Protein AF-A0A0E0MIH1-F1 (afdb_monomer_lite)

pLDDT: mean 94.66, std 4.91, range [72.25, 98.62]

Secondary structure (DSSP, 8-state):
----GGGGSTTHHHHHIIIIIS-PPPP-TTSS--GGG-THHHHHHHT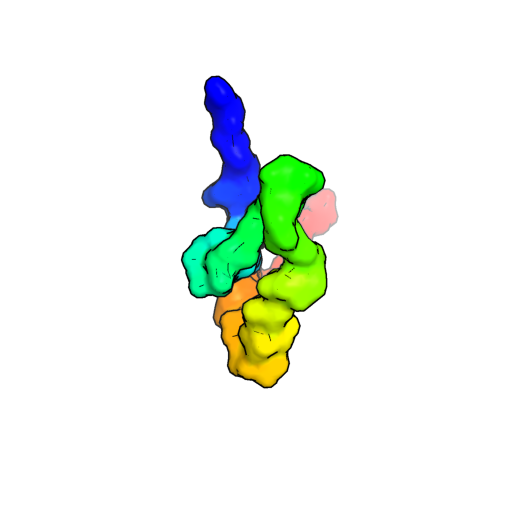TTTHHHHHHTTTT--SSPPP--

Structure (mmCIF, N/CA/C/O backbone):
data_AF-A0A0E0MIH1-F1
#
_entry.id   AF-A0A0E0MIH1-F1
#
loop_
_atom_site.group_PDB
_atom_site.id
_atom_site.type_symbol
_atom_site.label_atom_id
_atom_site.label_alt_id
_atom_site.label_comp_id
_atom_site.label_asym_id
_atom_site.label_entity_id
_atom_site.label_seq_id
_atom_site.pdbx_PDB_ins_code
_atom_site.Cartn_x
_atom_site.Cartn_y
_atom_site.Cartn_z
_atom_site.occupancy
_atom_site.B_iso_or_equiv
_atom_site.auth_seq_id
_atom_site.auth_comp_id
_atom_site.auth_asym_id
_atom_site.auth_atom_id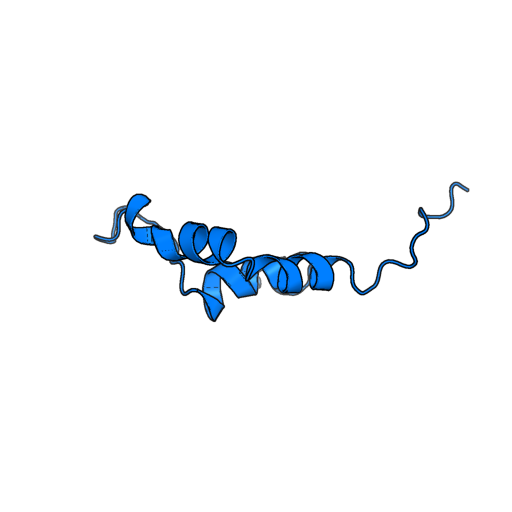
_atom_site.pdbx_PDB_model_num
ATOM 1 N N . MET A 1 1 ? -22.137 -4.430 -9.386 1.00 72.25 1 MET A N 1
ATOM 2 C CA . MET A 1 1 ? -21.089 -3.627 -8.714 1.00 72.25 1 MET A CA 1
ATOM 3 C C . MET A 1 1 ? -19.843 -3.648 -9.577 1.00 72.25 1 MET A C 1
ATOM 5 O O . MET A 1 1 ? -19.521 -4.708 -10.095 1.00 72.25 1 MET A O 1
ATOM 9 N N . ALA A 1 2 ? -19.181 -2.507 -9.762 1.00 91.38 2 ALA A N 1
ATOM 10 C CA . ALA A 1 2 ? -17.885 -2.466 -10.436 1.00 91.38 2 ALA A CA 1
ATOM 11 C C . ALA A 1 2 ? -16.771 -2.895 -9.457 1.00 91.38 2 ALA A C 1
ATOM 13 O O . ALA A 1 2 ? -16.856 -2.533 -8.279 1.00 91.38 2 ALA A O 1
ATOM 14 N N . PRO A 1 3 ? -15.753 -3.655 -9.901 1.00 94.38 3 PRO A N 1
ATOM 15 C CA . PRO A 1 3 ? -14.635 -4.052 -9.048 1.00 94.38 3 PRO A CA 1
ATOM 16 C C . PRO A 1 3 ? -13.757 -2.850 -8.672 1.00 94.38 3 PRO A C 1
ATOM 18 O O . PRO A 1 3 ? -13.708 -1.840 -9.382 1.00 94.38 3 PRO A O 1
ATOM 21 N N . ASN A 1 4 ? -13.039 -2.960 -7.550 1.00 95.75 4 ASN A N 1
ATOM 22 C CA . ASN A 1 4 ? -12.057 -1.952 -7.163 1.00 95.75 4 ASN A CA 1
ATOM 23 C C . ASN A 1 4 ? -10.854 -2.014 -8.115 1.00 95.75 4 ASN A C 1
ATOM 25 O O . ASN A 1 4 ? -10.073 -2.957 -8.060 1.00 95.75 4 ASN A O 1
ATOM 29 N N . ARG A 1 5 ? -10.678 -0.978 -8.940 1.00 97.56 5 ARG A N 1
ATOM 30 C CA . ARG A 1 5 ? -9.641 -0.908 -9.986 1.00 97.56 5 ARG A CA 1
ATOM 31 C C . ARG A 1 5 ? -8.212 -1.087 -9.472 1.00 97.56 5 ARG A C 1
ATOM 33 O O . ARG A 1 5 ? -7.336 -1.461 -10.244 1.00 97.56 5 ARG A O 1
ATOM 40 N N . ILE A 1 6 ? -7.966 -0.843 -8.181 1.00 97.81 6 ILE A N 1
ATOM 41 C CA . ILE A 1 6 ? -6.635 -1.022 -7.593 1.00 97.81 6 ILE A CA 1
ATOM 42 C C . ILE A 1 6 ? -6.128 -2.459 -7.733 1.00 97.81 6 ILE A C 1
ATOM 44 O O . ILE A 1 6 ? -4.922 -2.644 -7.800 1.00 97.81 6 ILE A O 1
ATOM 48 N N . THR A 1 7 ? -7.009 -3.466 -7.817 1.00 96.56 7 THR A N 1
ATOM 49 C CA . THR A 1 7 ? -6.608 -4.879 -7.952 1.00 96.56 7 THR A CA 1
ATOM 50 C C . THR A 1 7 ? -5.941 -5.199 -9.287 1.00 96.56 7 THR A C 1
ATOM 52 O O . THR A 1 7 ? -5.308 -6.241 -9.404 1.00 96.56 7 THR A O 1
ATOM 55 N N . GLU A 1 8 ? -6.074 -4.315 -10.277 1.00 97.00 8 GLU A N 1
ATOM 56 C CA . GLU A 1 8 ? -5.500 -4.448 -11.623 1.00 97.00 8 GLU A CA 1
ATOM 57 C C . GLU A 1 8 ? -4.331 -3.472 -11.854 1.00 97.00 8 GLU A C 1
ATOM 59 O O . GLU A 1 8 ? -3.798 -3.362 -12.955 1.00 97.00 8 GLU A O 1
ATOM 64 N N . CYS A 1 9 ? -3.932 -2.723 -10.825 1.00 98.12 9 CYS A N 1
ATOM 65 C CA . CYS A 1 9 ? -2.889 -1.710 -10.916 1.00 98.12 9 CYS A CA 1
ATOM 66 C C . CYS A 1 9 ? -1.543 -2.243 -10.415 1.00 98.12 9 CYS A C 1
ATOM 68 O O . CYS A 1 9 ? -1.479 -2.987 -9.440 1.00 98.12 9 CYS A O 1
ATOM 70 N N . ARG A 1 10 ? -0.438 -1.744 -10.984 1.00 98.12 10 ARG A N 1
ATOM 71 C CA . ARG A 1 10 ? 0.923 -2.007 -10.471 1.00 98.12 10 ARG A CA 1
ATOM 72 C C . ARG A 1 10 ? 1.127 -1.559 -9.024 1.00 98.12 10 ARG A C 1
ATOM 74 O O . ARG A 1 10 ? 1.970 -2.108 -8.336 1.00 98.12 10 ARG A O 1
ATOM 81 N N . SER A 1 11 ? 0.347 -0.590 -8.550 1.00 98.12 11 SER A N 1
ATOM 82 C CA . SER A 1 11 ? 0.360 -0.109 -7.163 1.00 98.12 11 SER A CA 1
ATOM 83 C C . SER A 1 11 ? -0.398 -1.011 -6.177 1.00 98.12 11 SER A C 1
ATOM 85 O O . SER A 1 11 ? -0.405 -0.730 -4.976 1.00 98.12 11 SER A O 1
ATOM 87 N N . TYR A 1 12 ? -1.027 -2.098 -6.645 1.00 98.50 12 TYR A N 1
ATOM 88 C CA . TYR A 1 12 ? -1.760 -3.033 -5.792 1.00 98.50 12 TYR A CA 1
ATOM 89 C C . TYR A 1 12 ? -0.958 -3.592 -4.605 1.00 98.50 12 TYR A C 1
ATOM 91 O O . TYR A 1 12 ? -1.548 -3.684 -3.527 1.00 98.50 12 TYR A O 1
ATOM 99 N N . PRO A 1 13 ? 0.345 -3.925 -4.720 1.00 98.62 13 PRO A N 1
ATOM 100 C CA . PRO A 1 13 ? 1.118 -4.454 -3.597 1.00 98.62 13 PRO A CA 1
ATOM 101 C C . PRO A 1 13 ? 1.107 -3.547 -2.363 1.00 98.62 13 PRO A C 1
ATOM 103 O O . PRO A 1 13 ? 0.921 -4.035 -1.252 1.00 98.62 13 PRO A O 1
ATOM 106 N N . LEU A 1 14 ? 1.200 -2.223 -2.539 1.00 98.31 14 LEU A N 1
ATOM 107 C CA . LEU A 1 14 ? 1.111 -1.273 -1.424 1.00 98.31 14 LEU A CA 1
ATOM 108 C C . LEU A 1 14 ? -0.291 -1.235 -0.805 1.00 98.31 14 LEU A C 1
ATOM 110 O O . LEU A 1 14 ? -0.430 -1.217 0.417 1.00 98.31 14 LEU A O 1
ATOM 114 N N . TYR A 1 15 ? -1.340 -1.260 -1.631 1.00 98.19 15 TYR A N 1
ATOM 115 C CA . TYR A 1 15 ? -2.715 -1.323 -1.131 1.00 98.19 15 TYR A CA 1
ATOM 116 C C . TYR A 1 15 ? -2.974 -2.626 -0.363 1.00 98.19 15 TYR A C 1
ATOM 118 O O . TYR A 1 15 ? -3.562 -2.596 0.716 1.00 98.19 15 TYR A O 1
ATOM 126 N N . ARG A 1 16 ? -2.518 -3.766 -0.898 1.00 98.19 16 ARG A N 1
ATOM 127 C CA . ARG A 1 16 ? -2.601 -5.088 -0.262 1.00 98.19 16 ARG A CA 1
ATOM 128 C C . ARG A 1 16 ? -1.859 -5.098 1.070 1.00 98.19 16 ARG A C 1
ATOM 130 O O . ARG A 1 16 ? -2.438 -5.532 2.059 1.00 98.19 16 ARG A O 1
ATOM 137 N N . PHE A 1 17 ? -0.637 -4.574 1.101 1.00 98.25 17 PHE A N 1
ATOM 138 C CA . PHE A 1 17 ? 0.167 -4.470 2.313 1.00 98.25 17 PHE A CA 1
ATOM 139 C C . PHE A 1 17 ? -0.586 -3.728 3.420 1.00 98.25 17 PHE A C 1
ATOM 141 O O . PHE A 1 17 ? -0.823 -4.283 4.487 1.00 98.25 17 PHE A O 1
ATOM 148 N N . VAL A 1 18 ? -1.072 -2.517 3.141 1.00 97.12 18 VAL A N 1
ATOM 149 C CA . VAL A 1 18 ? -1.797 -1.717 4.138 1.00 97.12 18 VAL A CA 1
ATOM 150 C C . VAL A 1 18 ? -3.125 -2.381 4.526 1.00 97.12 18 VAL A C 1
ATOM 152 O O . VAL A 1 18 ? -3.382 -2.616 5.700 1.00 97.12 18 VAL A O 1
ATOM 155 N N . ARG A 1 19 ? -3.970 -2.738 3.553 1.00 96.62 19 ARG A N 1
ATOM 156 C CA . ARG A 1 19 ? -5.358 -3.165 3.816 1.00 96.62 19 ARG A CA 1
ATOM 157 C C . ARG A 1 19 ? -5.528 -4.621 4.224 1.00 96.62 19 ARG A C 1
ATOM 159 O O . ARG A 1 19 ? -6.520 -4.944 4.865 1.00 96.62 19 ARG A O 1
ATOM 166 N N . LYS A 1 20 ? -4.638 -5.514 3.790 1.00 96.44 20 LYS A N 1
ATOM 167 C CA . LYS A 1 20 ? -4.777 -6.964 4.005 1.00 96.44 20 LYS A CA 1
ATOM 168 C C . LYS A 1 20 ? -3.701 -7.526 4.920 1.00 96.44 20 LYS A C 1
ATOM 170 O O . LYS A 1 20 ? -4.016 -8.391 5.723 1.00 96.44 20 LYS A O 1
ATOM 175 N N . GLU A 1 21 ? -2.459 -7.063 4.795 1.00 96.81 21 GLU A N 1
ATOM 176 C CA . GLU A 1 21 ? -1.346 -7.599 5.592 1.00 96.81 21 GLU A CA 1
ATOM 177 C C . GLU A 1 21 ? -1.235 -6.896 6.952 1.00 96.81 21 GLU A C 1
ATOM 179 O O . GLU A 1 21 ? -1.055 -7.568 7.963 1.00 96.81 21 GLU A O 1
ATOM 184 N N . LEU A 1 22 ? -1.392 -5.567 6.994 1.00 95.81 22 LEU A N 1
ATOM 185 C CA . LEU A 1 22 ? -1.417 -4.796 8.245 1.00 95.81 22 LEU A CA 1
ATOM 186 C C . LEU A 1 22 ? -2.814 -4.709 8.877 1.00 95.81 22 LEU A C 1
ATOM 188 O O . LEU A 1 22 ? -2.917 -4.500 10.079 1.00 95.81 22 LEU A O 1
ATOM 192 N N . GLY A 1 23 ? -3.876 -4.900 8.089 1.00 93.88 23 GLY A N 1
ATOM 193 C CA . GLY A 1 23 ? -5.260 -4.875 8.578 1.00 93.88 23 GLY A CA 1
ATOM 194 C C . GLY A 1 23 ? -5.867 -3.477 8.728 1.00 93.88 23 GLY A C 1
ATOM 195 O O . GLY A 1 23 ? -6.957 -3.360 9.280 1.00 93.88 23 GLY A O 1
ATOM 196 N N . ALA A 1 24 ? -5.208 -2.446 8.193 1.00 93.94 24 ALA A N 1
ATOM 197 C CA . ALA A 1 24 ? -5.664 -1.062 8.243 1.00 93.94 24 ALA A CA 1
ATOM 198 C C . ALA A 1 24 ? -7.066 -0.902 7.631 1.00 93.94 24 ALA A C 1
ATOM 200 O O . ALA A 1 24 ? -7.291 -1.218 6.448 1.00 93.94 24 ALA A O 1
ATOM 201 N N . GLU A 1 25 ? -8.020 -0.360 8.384 1.00 92.31 25 GLU A N 1
ATOM 202 C CA . GLU A 1 25 ? -9.433 -0.360 8.014 1.00 92.31 25 GLU A CA 1
ATOM 203 C C . GLU A 1 25 ? -9.867 0.901 7.263 1.00 92.31 25 GLU A C 1
ATOM 205 O O . GLU A 1 25 ? -9.274 1.981 7.340 1.00 92.31 25 GLU A O 1
ATOM 210 N N . TYR A 1 26 ? -10.947 0.787 6.485 1.00 94.19 26 TYR A N 1
ATOM 211 C CA . TYR A 1 26 ? -11.611 1.983 5.979 1.00 94.19 26 TYR A CA 1
ATOM 212 C C . TYR A 1 26 ? -12.275 2.720 7.145 1.00 94.19 26 TYR A C 1
ATOM 214 O O . TYR A 1 26 ? -13.178 2.175 7.795 1.00 94.19 26 TYR A O 1
ATOM 222 N N . LEU A 1 27 ? -11.810 3.945 7.383 1.00 93.44 27 LEU A N 1
ATOM 223 C CA . LEU A 1 27 ? -12.294 4.817 8.441 1.00 93.44 27 LEU A CA 1
ATOM 224 C C . LEU A 1 27 ? -13.599 5.491 8.019 1.00 93.44 27 LEU A C 1
ATOM 226 O O . LEU A 1 27 ? -13.722 6.029 6.920 1.00 93.44 27 LEU A O 1
ATOM 230 N N . THR A 1 28 ? -14.569 5.461 8.921 1.00 95.31 28 THR A N 1
ATOM 231 C CA . THR A 1 28 ? -15.890 6.073 8.771 1.00 95.31 28 THR A CA 1
ATOM 232 C C . THR A 1 28 ? -16.389 6.478 10.154 1.00 95.31 28 THR A C 1
ATOM 234 O O . THR A 1 28 ? -16.050 5.823 11.138 1.00 95.31 28 THR A O 1
ATOM 237 N N . GLY A 1 29 ? -17.213 7.526 10.240 1.00 95.12 29 GLY A N 1
ATOM 238 C CA . GLY A 1 29 ? -17.807 7.980 11.506 1.00 95.12 29 GLY A CA 1
ATOM 239 C C . GLY A 1 29 ? -18.798 6.989 12.129 1.00 95.12 29 GLY A C 1
ATOM 240 O O . GLY A 1 29 ? -19.202 7.165 13.271 1.00 95.12 29 GLY A O 1
ATOM 241 N N . GLU A 1 30 ? -19.180 5.942 11.394 1.00 95.69 30 GLU A N 1
ATOM 242 C CA . GLU A 1 30 ? -19.997 4.832 11.902 1.00 95.69 30 GLU A CA 1
ATOM 243 C C . GLU A 1 30 ? -19.195 3.847 12.772 1.00 95.69 30 GLU A C 1
ATOM 245 O O . GLU A 1 30 ? -19.780 3.030 13.482 1.00 95.69 30 GLU A O 1
ATOM 250 N N . LYS A 1 31 ? -17.858 3.901 12.718 1.00 91.56 31 LYS A N 1
ATOM 251 C CA . LYS A 1 31 ? -16.959 3.047 13.501 1.00 91.56 31 LYS A CA 1
ATOM 252 C C . LYS A 1 31 ? -16.337 3.833 14.651 1.00 91.56 31 LYS A C 1
ATOM 254 O O . LYS A 1 31 ? -16.137 5.038 14.563 1.00 91.56 31 LYS A O 1
ATOM 259 N N . THR A 1 32 ? -15.963 3.123 15.712 1.00 90.56 32 THR A N 1
ATOM 260 C CA . THR A 1 32 ? -15.283 3.708 16.880 1.00 90.56 32 THR A CA 1
ATOM 261 C C . THR A 1 32 ? -13.774 3.877 16.687 1.00 90.56 32 THR A C 1
ATOM 263 O O . THR A 1 32 ? -13.149 4.555 17.494 1.00 90.56 32 THR A O 1
ATOM 266 N N . ARG A 1 33 ? -13.190 3.262 15.645 1.00 87.75 33 ARG A N 1
ATOM 267 C CA . ARG A 1 33 ? -11.748 3.303 15.355 1.00 87.75 33 ARG A CA 1
ATOM 268 C C . ARG A 1 33 ? -11.344 4.688 14.859 1.00 87.75 33 ARG A C 1
ATOM 270 O O . ARG A 1 33 ? -11.885 5.192 13.874 1.00 87.75 33 ARG A O 1
ATOM 277 N N . SER A 1 34 ? -10.389 5.294 15.546 1.00 89.50 34 SER A N 1
ATOM 278 C CA . SER A 1 34 ? -9.846 6.603 15.213 1.00 89.50 34 SER A CA 1
ATOM 279 C C . SER A 1 34 ? -8.731 6.507 14.161 1.00 89.50 34 SER A C 1
ATOM 281 O O . SER A 1 34 ? -8.081 5.471 14.035 1.00 89.50 34 SER A O 1
ATOM 283 N N . PRO A 1 35 ? -8.434 7.600 13.434 1.00 88.75 35 PRO A N 1
ATOM 284 C CA . PRO A 1 35 ? -7.310 7.623 12.498 1.00 88.75 35 PRO A CA 1
ATOM 285 C C . PRO A 1 35 ? -5.944 7.372 13.148 1.00 88.75 35 PRO A C 1
ATOM 287 O O . PRO A 1 35 ? -5.035 6.890 12.484 1.00 88.75 35 PRO A O 1
ATOM 290 N N . GLY A 1 36 ? -5.785 7.726 14.428 1.00 87.75 36 GLY A 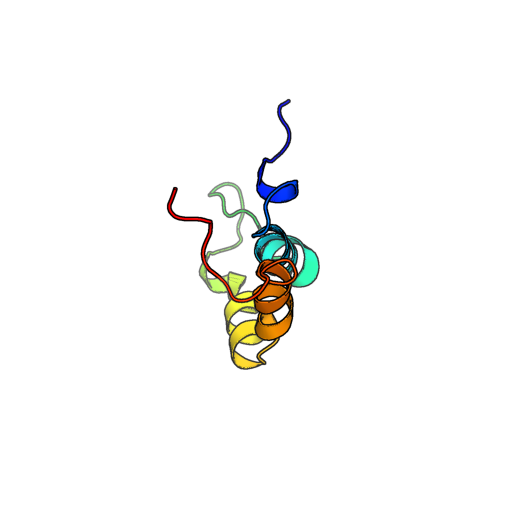N 1
ATOM 291 C CA . GLY A 1 36 ? -4.531 7.533 15.160 1.00 87.75 36 GLY A CA 1
ATOM 292 C C . GLY A 1 36 ? -4.296 6.088 15.601 1.00 87.75 36 GLY A C 1
ATOM 293 O O . GLY A 1 36 ? -3.155 5.719 15.839 1.00 87.75 36 GLY A O 1
ATOM 294 N N . GLU A 1 37 ? -5.352 5.277 15.677 1.00 84.62 37 GLU A N 1
ATOM 295 C CA . GLU A 1 37 ? -5.266 3.841 15.979 1.00 84.62 37 GLU A CA 1
ATOM 296 C C . GLU A 1 37 ? -4.852 2.993 14.768 1.00 84.62 37 GLU A C 1
ATOM 298 O O . GLU A 1 37 ? -4.727 1.782 14.903 1.00 84.62 37 GLU A O 1
ATOM 303 N N . GLU A 1 38 ? -4.634 3.615 13.605 1.00 82.56 38 GLU A N 1
ATOM 304 C CA . GLU A 1 38 ? -4.026 3.005 12.413 1.00 82.56 38 GLU A CA 1
ATOM 305 C C . GLU A 1 38 ? -2.480 3.120 12.461 1.00 82.56 38 GLU A C 1
ATOM 307 O O . GLU A 1 38 ? -1.803 3.375 11.455 1.00 82.56 38 GLU A O 1
ATOM 312 N N . ASP A 1 39 ? -1.905 3.011 13.662 1.00 89.62 39 ASP A N 1
ATOM 313 C CA . ASP A 1 39 ? -0.474 3.182 13.927 1.00 89.62 39 ASP A CA 1
ATOM 314 C C . ASP A 1 39 ? 0.370 2.009 13.406 1.00 89.62 39 ASP A C 1
ATOM 316 O O . ASP A 1 39 ? 1.582 2.155 13.199 1.00 89.62 39 ASP A O 1
ATOM 320 N N . GLU A 1 40 ? -0.268 0.881 13.081 1.00 91.62 40 GLU A N 1
ATOM 321 C CA . GLU A 1 40 ? 0.356 -0.292 12.479 1.00 91.62 40 GLU A CA 1
ATOM 322 C C . GLU A 1 40 ? 1.135 0.053 11.207 1.00 91.62 40 GLU A C 1
ATOM 324 O O . GLU A 1 40 ? 2.199 -0.521 10.956 1.00 91.62 40 GLU A O 1
ATOM 329 N N . VAL A 1 41 ? 0.664 1.035 10.428 1.00 93.19 41 VAL A N 1
ATOM 330 C CA . VAL A 1 41 ? 1.351 1.502 9.218 1.00 93.19 41 VAL A CA 1
ATOM 331 C C . VAL A 1 41 ? 2.669 2.175 9.583 1.00 93.19 41 VAL A C 1
ATOM 333 O O . VAL A 1 41 ? 3.700 1.867 8.988 1.00 93.19 41 VAL A O 1
ATOM 336 N N . VAL A 1 42 ? 2.670 3.050 10.590 1.00 93.50 42 VAL A N 1
ATOM 337 C CA . VAL A 1 42 ? 3.876 3.757 11.047 1.00 93.50 42 VAL A CA 1
ATOM 338 C C . VAL A 1 42 ? 4.875 2.775 11.656 1.00 93.50 42 VAL A C 1
ATOM 340 O O . VAL A 1 42 ? 6.065 2.823 11.338 1.00 93.50 42 VAL A O 1
ATOM 343 N N . ILE A 1 43 ? 4.403 1.833 12.474 1.00 96.06 43 ILE A N 1
ATOM 344 C CA . ILE A 1 43 ? 5.237 0.766 13.041 1.00 96.06 43 ILE A CA 1
ATOM 345 C C . ILE A 1 43 ? 5.870 -0.066 11.918 1.00 96.06 43 ILE A C 1
ATOM 347 O O . ILE A 1 43 ? 7.074 -0.330 11.940 1.00 96.06 43 ILE A O 1
ATOM 351 N N . ALA A 1 44 ? 5.094 -0.442 10.900 1.00 96.94 44 ALA A N 1
ATOM 352 C CA . ALA A 1 44 ? 5.589 -1.223 9.775 1.00 96.94 44 ALA A CA 1
ATOM 353 C C . ALA A 1 44 ? 6.574 -0.441 8.887 1.00 96.94 44 ALA A C 1
ATOM 355 O O . ALA A 1 44 ? 7.534 -1.025 8.371 1.00 96.94 44 ALA A O 1
ATOM 356 N N . LEU A 1 45 ? 6.385 0.8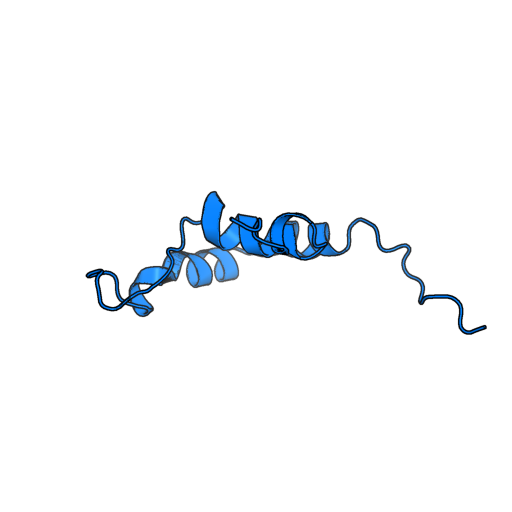76 8.743 1.00 95.75 45 LEU A N 1
ATOM 357 C CA . LEU A 1 45 ? 7.340 1.766 8.082 1.00 95.75 45 LEU A CA 1
ATOM 358 C C . LEU A 1 45 ? 8.677 1.795 8.830 1.00 95.75 45 LEU A C 1
ATOM 360 O O . LEU A 1 45 ? 9.708 1.531 8.213 1.00 95.75 45 LEU A O 1
ATOM 364 N N . ASN A 1 46 ? 8.652 2.008 10.149 1.00 97.44 46 ASN A N 1
ATOM 365 C CA . ASN A 1 46 ? 9.846 2.006 11.006 1.00 97.44 46 ASN A CA 1
ATOM 366 C C . ASN A 1 46 ? 10.579 0.655 11.001 1.00 97.44 46 ASN A C 1
ATOM 368 O O . ASN A 1 46 ? 11.800 0.592 11.123 1.00 97.44 46 ASN A O 1
ATOM 372 N N . GLN A 1 47 ? 9.842 -0.441 10.820 1.00 97.94 47 GLN A N 1
ATOM 373 C CA . GLN A 1 47 ? 10.391 -1.791 10.670 1.00 97.94 47 GLN A CA 1
ATOM 374 C C . GLN A 1 47 ? 10.814 -2.122 9.230 1.00 97.94 47 GLN A C 1
ATOM 376 O O . GLN A 1 47 ? 11.168 -3.264 8.950 1.00 97.94 47 GLN A O 1
ATOM 381 N N . HIS A 1 48 ? 10.765 -1.154 8.311 1.00 97.81 48 HIS A N 1
ATOM 382 C CA . HIS A 1 48 ? 11.129 -1.310 6.900 1.00 97.81 48 HIS A CA 1
ATOM 383 C C . HIS A 1 48 ? 10.312 -2.374 6.136 1.00 97.81 48 HIS A C 1
ATOM 385 O O . HIS A 1 48 ? 10.679 -2.777 5.033 1.00 97.81 48 HIS A O 1
ATOM 391 N N . LYS A 1 49 ? 9.156 -2.797 6.666 1.00 97.94 49 LYS A N 1
ATOM 392 C CA . LYS A 1 49 ? 8.299 -3.838 6.063 1.00 97.94 49 LYS A CA 1
ATOM 393 C C . LYS A 1 49 ? 7.683 -3.417 4.725 1.00 97.94 49 LYS A C 1
ATOM 395 O O . LYS A 1 49 ? 7.311 -4.261 3.921 1.00 97.94 49 LYS A O 1
ATOM 400 N N . HIS A 1 50 ? 7.623 -2.114 4.469 1.00 97.31 50 HIS A N 1
ATOM 401 C CA . HIS A 1 50 ? 7.117 -1.527 3.231 1.00 97.31 50 HIS A CA 1
ATOM 402 C C . HIS A 1 50 ? 8.082 -1.639 2.039 1.00 97.31 50 HIS A C 1
ATOM 404 O O . HIS A 1 50 ? 7.647 -1.454 0.904 1.00 97.31 50 HIS A O 1
ATOM 410 N N . ILE A 1 51 ? 9.373 -1.933 2.261 1.00 98.31 51 ILE A N 1
ATOM 411 C CA . ILE A 1 51 ? 10.372 -1.969 1.179 1.00 98.31 51 ILE A CA 1
ATOM 412 C C . ILE A 1 51 ? 9.979 -2.999 0.117 1.00 98.31 51 ILE A C 1
ATOM 414 O O . ILE A 1 51 ? 9.993 -2.697 -1.072 1.00 98.31 51 ILE A O 1
ATOM 418 N N . HIS A 1 52 ? 9.589 -4.203 0.534 1.00 98.00 52 HIS A N 1
ATOM 419 C CA . HIS A 1 52 ? 9.216 -5.261 -0.401 1.00 98.00 52 HIS A CA 1
ATOM 420 C C . HIS A 1 52 ? 7.984 -4.916 -1.262 1.00 98.00 52 HIS A C 1
ATOM 422 O O . HIS A 1 52 ? 8.127 -4.922 -2.484 1.00 98.00 52 HIS A O 1
ATOM 428 N N . PRO A 1 53 ? 6.811 -4.546 -0.700 1.00 98.25 53 PRO A N 1
ATOM 429 C CA . PRO A 1 53 ? 5.652 -4.179 -1.515 1.00 98.25 53 PRO A CA 1
ATOM 430 C C . PRO A 1 53 ? 5.905 -2.930 -2.373 1.00 98.25 53 PRO A C 1
ATOM 432 O O . PRO A 1 53 ? 5.367 -2.830 -3.474 1.00 98.25 53 PRO A O 1
ATOM 435 N N . LEU A 1 54 ? 6.757 -1.996 -1.930 1.00 98.31 54 LEU A N 1
ATOM 436 C CA . LEU A 1 54 ? 7.181 -0.867 -2.761 1.00 98.31 54 LEU A CA 1
ATOM 437 C C . LEU A 1 54 ? 7.964 -1.335 -3.997 1.00 98.31 54 LEU A C 1
ATOM 439 O O . LEU A 1 54 ? 7.671 -0.898 -5.108 1.00 98.31 54 LEU A O 1
ATOM 443 N N . LEU A 1 55 ? 8.937 -2.232 -3.821 1.00 98.38 55 LEU A N 1
ATOM 444 C CA . LEU A 1 55 ? 9.729 -2.769 -4.931 1.00 98.38 55 LEU A CA 1
ATOM 445 C C . LEU A 1 55 ? 8.905 -3.687 -5.847 1.00 98.38 55 LEU A C 1
ATOM 447 O O . LEU A 1 55 ? 9.106 -3.672 -7.060 1.00 98.38 55 LEU A O 1
ATOM 451 N N . GLU A 1 56 ? 7.931 -4.423 -5.307 1.00 98.38 56 GLU A N 1
ATOM 452 C CA . GLU A 1 56 ? 6.990 -5.237 -6.091 1.00 98.38 56 GLU A CA 1
ATOM 453 C C . GLU A 1 56 ? 6.203 -4.379 -7.096 1.00 98.38 56 GLU A C 1
ATOM 455 O O . GLU A 1 56 ? 5.996 -4.809 -8.233 1.00 98.38 56 GLU A O 1
ATOM 460 N N . CYS A 1 57 ? 5.865 -3.130 -6.740 1.00 98.38 57 CY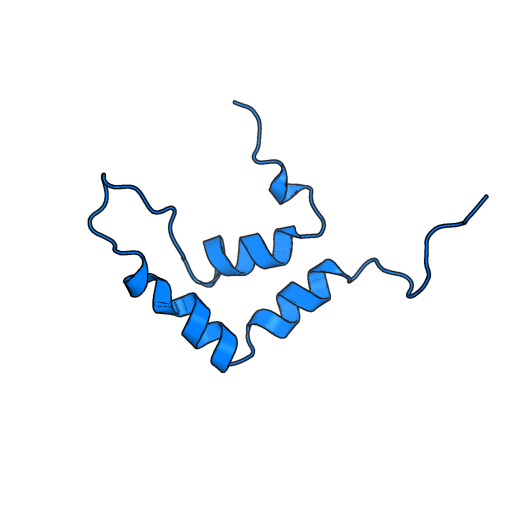S A N 1
ATOM 461 C CA . CYS A 1 57 ? 5.187 -2.192 -7.647 1.00 98.38 57 CYS A CA 1
ATOM 462 C C . CYS A 1 57 ? 6.002 -1.859 -8.910 1.00 98.38 57 CYS A C 1
ATOM 464 O O . CYS A 1 57 ? 5.443 -1.421 -9.917 1.00 98.38 57 CYS A O 1
ATOM 466 N N . LEU A 1 58 ? 7.323 -2.046 -8.858 1.00 98.00 58 LEU A N 1
ATOM 467 C CA . LEU A 1 58 ? 8.259 -1.770 -9.947 1.00 98.00 58 LEU A CA 1
ATOM 468 C C . LEU A 1 58 ? 8.850 -3.050 -10.554 1.00 98.00 58 LEU A C 1
ATOM 470 O O . LEU A 1 58 ? 9.732 -2.956 -11.401 1.00 98.00 58 LEU A O 1
ATOM 474 N N . SER A 1 59 ? 8.368 -4.233 -10.165 1.00 97.12 59 SER A N 1
ATOM 475 C CA . SER A 1 59 ? 8.928 -5.529 -10.589 1.00 97.12 59 SER A CA 1
ATOM 476 C C . SER A 1 59 ? 8.962 -5.735 -12.111 1.00 97.12 59 SER A C 1
ATOM 478 O O . SER A 1 59 ? 9.851 -6.406 -12.627 1.00 97.12 59 SER A O 1
ATOM 480 N N . GLU A 1 60 ? 8.035 -5.118 -12.845 1.00 96.62 60 GLU A N 1
ATOM 481 C CA . GLU A 1 60 ? 7.970 -5.171 -14.311 1.00 96.62 60 GLU A CA 1
ATOM 482 C C . GLU A 1 60 ? 8.779 -4.066 -15.013 1.00 96.62 60 GLU A C 1
ATOM 484 O O . GLU A 1 60 ? 8.847 -4.025 -16.248 1.00 96.62 60 GLU A O 1
ATOM 489 N N . TRP A 1 61 ? 9.349 -3.117 -14.266 1.00 97.50 61 TRP A N 1
ATOM 490 C CA . TRP A 1 61 ? 10.086 -2.010 -14.859 1.00 97.50 61 TRP A CA 1
ATOM 491 C C . TRP A 1 61 ? 11.460 -2.473 -15.349 1.00 97.50 61 TRP A C 1
ATOM 493 O O . TRP A 1 61 ? 12.311 -2.906 -14.581 1.00 97.50 61 TRP A O 1
ATOM 503 N N . LYS A 1 62 ? 11.705 -2.312 -16.654 1.00 95.88 62 LYS A N 1
ATOM 504 C CA . LYS A 1 62 ? 12.961 -2.704 -17.316 1.00 95.88 62 LYS A CA 1
ATOM 505 C C . LYS A 1 62 ? 14.107 -1.693 -17.141 1.00 95.88 62 LYS A C 1
ATOM 507 O O . LYS A 1 62 ? 15.077 -1.749 -17.888 1.00 95.88 62 LYS A O 1
ATOM 512 N N . GLY A 1 63 ? 13.984 -0.736 -16.220 1.00 96.06 63 GLY A N 1
ATOM 513 C CA . GLY A 1 63 ? 15.018 0.279 -15.970 1.00 96.06 63 GLY A CA 1
ATOM 514 C C . GLY A 1 63 ? 15.150 1.356 -17.056 1.00 96.06 63 GLY A C 1
ATOM 515 O O . GLY A 1 63 ? 16.121 2.103 -17.056 1.00 96.06 63 GLY A O 1
ATOM 516 N N . ALA A 1 64 ? 14.195 1.444 -17.984 1.00 96.25 64 ALA A N 1
ATOM 517 C CA . ALA A 1 64 ? 14.220 2.380 -19.106 1.00 96.25 64 ALA A CA 1
ATOM 518 C C . ALA A 1 64 ? 12.900 3.165 -19.213 1.00 96.25 64 ALA A C 1
ATOM 520 O O . ALA A 1 64 ? 11.859 2.670 -18.757 1.00 96.25 64 ALA A O 1
ATOM 521 N N . PRO A 1 65 ? 12.918 4.378 -19.797 1.00 95.62 65 PRO A N 1
ATOM 522 C CA . PRO A 1 65 ? 11.697 5.092 -20.149 1.00 95.62 65 PRO A CA 1
ATOM 523 C C . PRO A 1 65 ? 10.952 4.381 -21.289 1.00 95.62 65 PRO A C 1
ATOM 525 O O . PRO A 1 65 ? 11.489 3.499 -21.964 1.00 95.62 65 PRO A O 1
ATOM 528 N N . LEU A 1 66 ? 9.704 4.786 -21.521 1.00 95.44 66 LEU A N 1
ATOM 529 C CA . LEU A 1 66 ? 8.970 4.377 -22.717 1.00 95.44 66 LEU A CA 1
ATOM 530 C C . LEU A 1 66 ? 9.606 5.004 -23.974 1.00 95.44 66 LEU A C 1
ATOM 532 O O . LEU A 1 66 ? 10.203 6.079 -23.873 1.00 95.44 66 LEU A O 1
ATOM 536 N N . PRO A 1 67 ? 9.485 4.363 -25.152 1.00 95.25 67 PRO A N 1
ATOM 537 C CA . PRO A 1 67 ? 9.958 4.939 -26.409 1.00 95.25 67 PRO A CA 1
ATOM 538 C C . PRO A 1 67 ? 9.354 6.328 -26.657 1.00 95.25 67 PRO A C 1
ATOM 540 O O . PRO A 1 67 ? 8.157 6.525 -26.466 1.00 95.25 67 PRO A O 1
ATOM 543 N N . LEU A 1 68 ? 10.187 7.275 -27.092 1.00 90.25 68 LEU A N 1
ATOM 544 C CA . LEU A 1 68 ? 9.834 8.689 -27.284 1.00 90.25 68 LEU A CA 1
ATOM 545 C C . 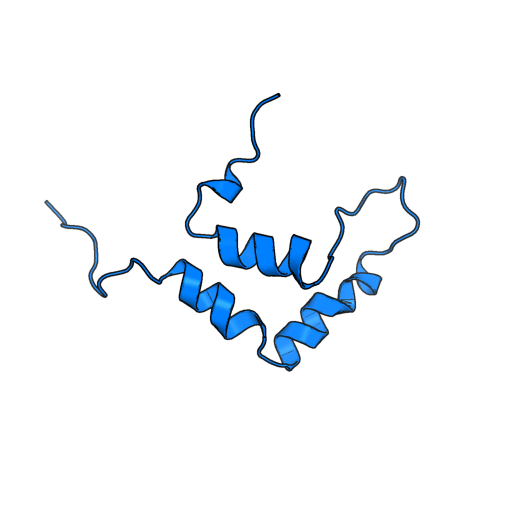LEU A 1 68 ? 9.414 9.028 -28.724 1.00 90.25 68 LEU A C 1
ATOM 547 O O . LEU A 1 68 ? 9.636 10.159 -29.134 1.00 90.25 68 LEU A O 1
ATOM 551 N N . SER A 1 69 ? 8.907 8.052 -29.490 1.00 77.25 69 SER A N 1
ATOM 552 C CA . SER A 1 69 ? 8.593 8.191 -30.928 1.00 77.25 69 SER A CA 1
ATOM 553 C C . SER A 1 69 ? 8.061 9.566 -31.324 1.00 77.25 69 SER A C 1
ATOM 555 O O . SER A 1 69 ? 7.075 9.989 -30.675 1.00 77.25 69 SER A O 1
#

Radius of gyration: 15.7 Å; chains: 1; bounding box: 36×16×48 Å

Organism: Oryza punctata (NCBI:txid4537)

InterPro domains:
  IPR001106 Aromatic amino acid lyase [PTHR10362] (2-68)
  IPR008948 L-Aspartase-like [SSF48557] (3-68)

Foldseek 3Di:
DDDDCLVVALLVLVVCCLCPVLVPDDDDPVDPDDPVNSCSVVVCVVVVVVVVSVVSSCVPPPVDDDDPD

Sequence (69 aa):
MAPNRITECRSYPLYRFVRKELGAEYLTGEKTRSPGEEDEVVIALNQHKHIHPLLECLSEWKGAPLPLS